Protein AF-A0A3N5QBT2-F1 (afdb_monomer_lite)

pLDDT: mean 93.02, std 7.78, range [56.44, 98.69]

Secondary structure (DSSP, 8-state):
-EEEEEE-TTSBEEEEEEEPTT-TTSSTTHHHHHHHH-SEEEEE-TTSSSSSS---TT-EEETTTTEEEPPPP----TT-EE-TTS-EE---GGG-------

Foldseek 3Di:
DKKKFFADPQQFGADMDAFQCVPVVNPRCVVVCCVPPNGDIDTADPVCPFALDGADHGWGQDPVRRHTAHPQDPPPDPQFDQDPSNYTDHPDPVPDDPPPDD

Structure (mmCIF, N/CA/C/O backbone):
data_AF-A0A3N5QBT2-F1
#
_entry.id   AF-A0A3N5QBT2-F1
#
loop_
_atom_site.group_PDB
_atom_site.id
_atom_site.type_symbol
_atom_site.label_atom_id
_atom_site.label_alt_id
_atom_site.label_comp_id
_atom_site.label_asym_id
_atom_site.label_entity_id
_atom_site.label_seq_id
_atom_site.pdbx_PDB_ins_code
_atom_site.Cartn_x
_atom_site.Cartn_y
_atom_site.Cartn_z
_atom_site.occupancy
_atom_site.B_iso_or_equiv
_atom_site.auth_seq_id
_atom_site.auth_comp_id
_atom_site.auth_asym_id
_atom_site.auth_atom_id
_atom_site.pdbx_PDB_model_num
ATOM 1 N N . MET A 1 1 ? -4.754 14.706 7.485 1.00 86.50 1 MET A N 1
ATOM 2 C CA . MET A 1 1 ? -5.435 13.652 6.711 1.00 86.50 1 MET A CA 1
ATOM 3 C C . MET A 1 1 ? -4.580 12.409 6.785 1.00 86.50 1 MET A C 1
ATOM 5 O O . MET A 1 1 ? -3.476 12.410 6.242 1.00 86.50 1 MET A O 1
ATOM 9 N N . SER A 1 2 ? -5.053 11.404 7.509 1.00 92.06 2 SER A N 1
ATOM 10 C CA . SER A 1 2 ? -4.444 10.077 7.529 1.00 92.06 2 SER A CA 1
ATOM 11 C C . SER A 1 2 ? -4.965 9.279 6.335 1.00 92.06 2 SER A C 1
ATOM 13 O O . SER A 1 2 ? -6.045 9.569 5.823 1.00 92.06 2 SER A O 1
ATOM 15 N N . HIS A 1 3 ? -4.190 8.320 5.834 1.00 95.94 3 HIS A N 1
ATOM 16 C CA . HIS A 1 3 ? -4.644 7.438 4.760 1.00 95.94 3 HIS A CA 1
ATOM 17 C C . HIS A 1 3 ? -4.494 5.987 5.205 1.00 95.94 3 HIS A C 1
ATOM 19 O O . HIS A 1 3 ? -3.511 5.622 5.855 1.00 95.94 3 HIS A O 1
ATOM 25 N N . TRP A 1 4 ? -5.459 5.159 4.829 1.00 97.44 4 TRP A N 1
ATOM 26 C CA . TRP A 1 4 ? -5.554 3.759 5.216 1.00 97.44 4 TRP A CA 1
ATOM 27 C C . TRP A 1 4 ? -5.824 2.917 3.976 1.00 97.44 4 TRP A C 1
ATOM 29 O O . TRP A 1 4 ? -6.802 3.151 3.270 1.00 97.44 4 TRP A O 1
ATOM 39 N N . ALA A 1 5 ? -4.955 1.950 3.702 1.00 98.19 5 ALA A N 1
ATOM 40 C CA . ALA A 1 5 ? -5.079 1.028 2.584 1.00 98.19 5 ALA A CA 1
ATOM 41 C C . ALA A 1 5 ? -5.623 -0.312 3.071 1.00 98.19 5 ALA A C 1
ATOM 43 O O . ALA A 1 5 ? -4.983 -0.966 3.893 1.00 98.19 5 ALA A O 1
ATOM 44 N N . GLU A 1 6 ? -6.779 -0.725 2.563 1.00 98.69 6 GLU A N 1
ATOM 45 C CA . GLU A 1 6 ? -7.271 -2.079 2.799 1.00 98.69 6 GLU A CA 1
ATOM 46 C C . GLU A 1 6 ? -6.531 -3.051 1.889 1.00 98.69 6 GLU A C 1
ATOM 48 O O . GLU A 1 6 ? -6.429 -2.812 0.681 1.00 98.69 6 GLU A O 1
ATOM 53 N N . ILE A 1 7 ? -6.068 -4.158 2.463 1.00 98.69 7 ILE A N 1
ATOM 54 C CA . ILE A 1 7 ? -5.423 -5.247 1.737 1.00 98.69 7 ILE A CA 1
ATOM 55 C C . ILE A 1 7 ? -6.264 -6.525 1.775 1.00 98.69 7 ILE A C 1
ATOM 57 O O . ILE A 1 7 ? -6.956 -6.807 2.753 1.00 98.69 7 ILE A O 1
ATOM 61 N N . ASN A 1 8 ? -6.195 -7.309 0.700 1.00 98.44 8 ASN A N 1
ATOM 62 C CA . ASN A 1 8 ? -6.773 -8.651 0.648 1.00 98.44 8 ASN A CA 1
ATOM 63 C C . ASN A 1 8 ? -5.795 -9.717 1.194 1.00 98.44 8 ASN A C 1
ATOM 65 O O . ASN A 1 8 ? -4.693 -9.403 1.643 1.00 98.44 8 ASN A O 1
ATOM 69 N N . ALA A 1 9 ? -6.187 -10.994 1.115 1.00 98.06 9 ALA A N 1
ATOM 70 C CA . ALA A 1 9 ? -5.377 -12.127 1.578 1.00 98.06 9 ALA A CA 1
ATOM 71 C C . ALA A 1 9 ? -4.027 -12.298 0.845 1.00 98.06 9 ALA A C 1
ATOM 73 O O . ALA A 1 9 ? -3.120 -12.917 1.392 1.00 98.06 9 ALA A O 1
ATOM 74 N N . ASP A 1 10 ? -3.876 -11.720 -0.351 1.00 98.00 10 ASP A N 1
ATOM 75 C CA . ASP A 1 10 ? -2.641 -11.723 -1.147 1.00 98.00 10 ASP A CA 1
ATOM 76 C C . ASP A 1 10 ? -1.815 -10.436 -0.943 1.00 98.00 10 ASP A C 1
ATOM 78 O O . ASP A 1 10 ? -0.970 -10.088 -1.770 1.00 98.00 10 ASP A O 1
ATOM 82 N N . ASN A 1 11 ? -2.101 -9.678 0.123 1.00 98.25 11 ASN A N 1
ATOM 83 C CA . ASN A 1 11 ? -1.535 -8.358 0.413 1.00 98.25 11 ASN A CA 1
ATOM 84 C C . ASN A 1 11 ? -1.769 -7.309 -0.692 1.00 98.25 11 ASN A C 1
ATOM 86 O O . ASN A 1 11 ? -1.048 -6.312 -0.770 1.00 98.25 11 ASN A O 1
ATOM 90 N N . LYS A 1 12 ? -2.772 -7.492 -1.557 1.00 98.56 12 LYS A N 1
ATOM 91 C CA . LYS A 1 12 ? -3.118 -6.516 -2.598 1.00 98.56 12 LYS A CA 1
ATOM 92 C C . LYS A 1 12 ? -4.017 -5.431 -2.043 1.00 98.56 12 LYS A C 1
ATOM 94 O O . LYS A 1 12 ? -5.042 -5.728 -1.438 1.00 98.56 12 LYS A O 1
ATOM 99 N N . VAL A 1 13 ? -3.667 -4.181 -2.322 1.00 98.69 13 VAL A N 1
ATOM 100 C CA . VAL A 1 13 ? -4.478 -3.014 -1.983 1.00 98.69 13 VAL A CA 1
ATOM 101 C C . VAL A 1 13 ? -5.745 -3.016 -2.833 1.00 98.69 13 VAL A C 1
ATOM 103 O O . VAL A 1 13 ? -5.672 -2.947 -4.062 1.00 98.69 13 VAL A O 1
ATOM 106 N N . ILE A 1 14 ? -6.906 -3.057 -2.184 1.00 98.56 14 ILE A N 1
ATOM 107 C CA . ILE A 1 14 ? -8.217 -3.088 -2.855 1.00 98.56 14 ILE A CA 1
ATOM 108 C C . ILE A 1 14 ? -8.985 -1.770 -2.735 1.00 98.56 14 ILE A C 1
ATOM 110 O O . ILE A 1 14 ? -9.792 -1.450 -3.606 1.00 98.56 14 ILE A O 1
ATOM 114 N N . ARG A 1 15 ? -8.699 -0.962 -1.708 1.00 98.06 15 ARG A N 1
ATOM 115 C CA . ARG A 1 15 ? -9.181 0.421 -1.582 1.00 98.06 15 ARG A CA 1
ATOM 116 C C . ARG A 1 15 ? -8.271 1.239 -0.675 1.00 98.06 15 ARG A C 1
ATOM 118 O O . ARG A 1 15 ? -7.527 0.687 0.132 1.00 98.06 15 ARG A O 1
ATOM 125 N N . VAL A 1 16 ? -8.384 2.559 -0.786 1.00 97.56 16 VAL A N 1
ATOM 126 C CA . VAL A 1 16 ? -7.733 3.511 0.117 1.00 97.56 16 VAL A CA 1
ATOM 127 C C . VAL A 1 16 ? -8.773 4.493 0.630 1.00 97.56 16 VAL A C 1
ATOM 129 O O . VAL A 1 16 ? -9.537 5.049 -0.159 1.00 97.56 16 VAL A O 1
ATOM 132 N N . LEU A 1 17 ? -8.806 4.692 1.943 1.00 96.81 17 LEU A N 1
ATOM 133 C CA . LEU A 1 17 ? -9.667 5.660 2.611 1.00 96.81 17 LEU A CA 1
ATOM 134 C C . LEU A 1 17 ? -8.837 6.736 3.299 1.00 96.81 17 LEU A C 1
ATOM 136 O O . LEU A 1 17 ? -7.673 6.528 3.645 1.00 96.81 17 LEU A O 1
ATOM 140 N N . VAL A 1 18 ? -9.470 7.884 3.506 1.00 95.31 18 VAL A N 1
ATOM 141 C CA . VAL A 1 18 ? -8.909 9.001 4.261 1.00 95.31 18 VAL A CA 1
ATOM 142 C C . VAL A 1 18 ? -9.539 9.002 5.647 1.00 95.31 18 VAL A C 1
ATOM 144 O O . VAL A 1 18 ? -10.762 8.957 5.763 1.00 95.31 18 VAL A O 1
ATOM 147 N N . GLY A 1 19 ? -8.706 9.060 6.680 1.00 92.56 19 GLY A N 1
ATOM 148 C CA . GLY A 1 19 ? -9.124 9.324 8.049 1.00 92.56 19 GLY A CA 1
ATOM 149 C C . GLY A 1 19 ? -8.800 10.758 8.476 1.00 92.56 19 GLY A C 1
ATOM 150 O O . GLY A 1 19 ? -8.017 11.485 7.839 1.00 92.56 19 GLY A O 1
ATOM 151 N N . ASP A 1 20 ? -9.414 11.180 9.577 1.00 92.25 20 ASP A N 1
ATOM 152 C CA . ASP A 1 20 ? -9.105 12.461 10.203 1.00 92.25 20 ASP A CA 1
ATOM 153 C C . ASP A 1 20 ? -7.868 12.313 11.092 1.00 92.25 20 ASP A C 1
ATOM 155 O O . ASP A 1 20 ? -7.810 11.442 11.944 1.00 92.25 20 ASP A O 1
ATOM 159 N N . ASN A 1 21 ? -6.875 13.188 10.931 1.00 91.44 21 ASN A N 1
ATOM 160 C CA . ASN A 1 21 ? -5.679 13.166 11.779 1.00 91.44 21 ASN A CA 1
ATOM 161 C C . ASN A 1 21 ? -5.961 13.664 13.205 1.00 91.44 21 ASN A C 1
ATOM 163 O O . ASN A 1 21 ? -5.137 13.468 14.092 1.00 91.44 21 ASN A O 1
ATOM 167 N N . ASN A 1 22 ? -7.087 14.352 13.398 1.00 93.38 22 ASN A N 1
ATOM 168 C CA . ASN A 1 22 ? -7.531 14.887 14.678 1.00 93.38 22 ASN A CA 1
ATOM 169 C C . ASN A 1 22 ? -8.712 14.086 15.242 1.00 93.38 22 ASN A C 1
ATOM 171 O O . ASN A 1 22 ? -9.497 14.644 16.011 1.00 93.38 22 ASN A O 1
ATOM 175 N N . ASP A 1 23 ? -8.864 12.813 14.846 1.00 92.31 23 ASP A N 1
ATOM 176 C CA . ASP A 1 23 ? -9.903 11.949 15.407 1.00 92.31 23 ASP A CA 1
ATOM 177 C C . ASP A 1 23 ? -9.870 12.019 16.951 1.00 92.31 23 ASP A C 1
ATOM 179 O O . ASP A 1 23 ? -8.787 11.885 17.535 1.00 92.31 23 ASP A O 1
ATOM 183 N N . PRO A 1 24 ? -11.013 12.245 17.631 1.00 92.81 24 PRO A N 1
ATOM 184 C CA . PRO A 1 24 ? -11.057 12.387 19.086 1.00 92.81 24 PRO A CA 1
ATOM 185 C C . PRO A 1 24 ? -10.524 11.178 19.863 1.00 92.81 24 PRO A C 1
ATOM 187 O O . PRO A 1 24 ? -10.114 11.335 21.013 1.00 92.81 24 PRO A O 1
ATOM 190 N N . ASN A 1 25 ? -10.516 9.988 19.258 1.00 92.62 25 ASN A N 1
ATOM 191 C CA . ASN A 1 25 ? -9.968 8.774 19.857 1.00 92.62 25 ASN A CA 1
ATOM 192 C C . ASN A 1 25 ? -8.439 8.682 19.710 1.00 92.62 25 ASN A C 1
ATOM 194 O O . ASN A 1 25 ? -7.819 7.797 20.297 1.00 92.62 25 ASN A O 1
ATOM 198 N N . GLY A 1 26 ? -7.816 9.596 18.956 1.00 93.75 26 GLY A N 1
ATOM 199 C CA . GLY A 1 26 ? -6.369 9.650 18.743 1.00 93.75 26 GLY A CA 1
ATOM 200 C C . GLY A 1 26 ? -5.818 8.524 17.862 1.00 93.75 26 GLY A C 1
ATOM 201 O O . GLY A 1 26 ? -4.610 8.303 17.845 1.00 93.75 26 GLY A O 1
ATOM 202 N N . ASP A 1 27 ? -6.680 7.811 17.137 1.00 94.00 27 ASP A N 1
ATOM 203 C CA . ASP A 1 27 ? -6.341 6.668 16.274 1.00 94.00 27 ASP A CA 1
ATOM 204 C C . ASP A 1 27 ? -6.410 7.001 14.774 1.00 94.00 27 ASP A C 1
ATOM 206 O O . ASP A 1 27 ? -6.282 6.136 13.906 1.00 94.00 27 ASP A O 1
ATOM 210 N N . GLU A 1 28 ? -6.638 8.276 14.478 1.00 95.44 28 GLU A N 1
ATOM 211 C CA . GLU A 1 28 ? -6.792 8.831 13.146 1.00 95.44 28 GLU A CA 1
ATOM 212 C C . GLU A 1 28 ? -7.902 8.177 12.293 1.00 95.44 28 GLU A C 1
ATOM 214 O O . GLU A 1 28 ? -7.763 8.050 11.066 1.00 95.44 28 GLU A O 1
ATOM 219 N N . GLY A 1 29 ? -8.986 7.737 12.943 1.00 94.06 29 GLY A N 1
ATOM 220 C CA . GLY A 1 29 ? -10.171 7.144 12.319 1.00 94.06 29 GLY A CA 1
ATOM 221 C C . GLY A 1 29 ? -10.073 5.634 12.077 1.00 94.06 29 GLY A C 1
ATOM 222 O O . GLY A 1 29 ? -10.956 5.060 11.433 1.00 94.06 29 GLY A O 1
ATOM 223 N N . TYR A 1 30 ? -9.014 4.978 12.563 1.00 96.06 30 TYR A N 1
ATOM 224 C CA . TYR A 1 30 ? -8.779 3.547 12.354 1.00 96.06 30 TYR A CA 1
ATOM 225 C C . TYR A 1 30 ? -9.891 2.667 12.933 1.00 96.06 30 TYR A C 1
ATOM 227 O O . TYR A 1 30 ? -10.385 1.772 12.248 1.00 96.06 30 TYR A O 1
ATOM 235 N N . GLN A 1 31 ? -10.325 2.924 14.168 1.00 95.31 31 GLN A N 1
ATOM 236 C CA . GLN A 1 31 ? -11.326 2.100 14.839 1.00 95.31 31 GLN A CA 1
ATOM 237 C C . GLN A 1 31 ? -12.664 2.151 14.103 1.00 95.31 31 GLN A C 1
ATOM 239 O O . GLN A 1 31 ? -13.283 1.113 13.888 1.00 95.31 31 GLN A O 1
ATOM 244 N N . TRP A 1 32 ? -13.071 3.330 13.618 1.00 95.19 32 TRP A N 1
ATOM 245 C CA . TRP A 1 32 ? -14.292 3.463 12.822 1.00 95.19 32 TRP A CA 1
ATOM 246 C C . TRP A 1 32 ? -14.238 2.610 11.548 1.00 95.19 32 TRP A C 1
ATOM 248 O O . TRP A 1 32 ? -15.220 1.948 11.207 1.00 95.19 32 TRP A O 1
ATOM 258 N N . ILE A 1 33 ? -13.089 2.598 10.863 1.00 96.69 33 ILE A N 1
ATOM 259 C CA . ILE A 1 33 ? -12.870 1.780 9.666 1.00 96.69 33 ILE A CA 1
ATOM 260 C C . ILE A 1 33 ? -13.044 0.296 10.003 1.00 96.69 33 ILE A C 1
ATOM 262 O O . ILE A 1 33 ? -13.797 -0.397 9.319 1.00 96.69 33 ILE A O 1
ATOM 266 N N . ILE A 1 34 ? -12.404 -0.181 11.070 1.00 96.75 34 ILE A N 1
ATOM 267 C CA . ILE A 1 34 ? -12.491 -1.586 11.483 1.00 96.75 34 ILE A CA 1
ATOM 268 C C . ILE A 1 34 ? -13.920 -1.966 11.881 1.00 96.75 34 ILE A C 1
ATOM 270 O O . ILE A 1 34 ? -14.435 -2.973 11.397 1.00 96.75 34 ILE A O 1
ATOM 274 N N . ASP A 1 35 ? -14.586 -1.150 12.695 1.00 96.69 35 ASP A N 1
ATOM 275 C CA . ASP A 1 35 ? -15.912 -1.463 13.236 1.00 96.69 35 ASP A CA 1
ATOM 276 C C . ASP A 1 35 ? -16.999 -1.512 12.157 1.00 96.69 35 ASP A C 1
ATOM 278 O O . ASP A 1 35 ? -17.940 -2.301 12.254 1.00 96.69 35 ASP A O 1
ATOM 282 N N . ASN A 1 36 ? -16.882 -0.676 11.122 1.00 97.19 36 ASN A N 1
ATOM 283 C CA . ASN A 1 36 ? -17.909 -0.554 10.087 1.00 97.19 36 ASN A CA 1
ATOM 284 C C . ASN A 1 36 ? -17.600 -1.368 8.830 1.00 97.19 36 ASN A C 1
ATOM 286 O O . ASN A 1 36 ? -18.523 -1.766 8.119 1.00 97.19 36 ASN A O 1
ATOM 290 N N . LEU A 1 37 ? -16.319 -1.579 8.518 1.00 97.62 37 LEU A N 1
ATOM 291 C CA . LEU A 1 37 ? -15.893 -2.161 7.246 1.00 97.62 37 LEU A CA 1
ATOM 292 C C . LEU A 1 37 ? -15.160 -3.496 7.407 1.00 97.62 37 LEU A C 1
ATOM 294 O O . LEU A 1 37 ? -15.049 -4.229 6.425 1.00 97.62 37 LEU A O 1
ATOM 298 N N . GLY A 1 38 ? -14.684 -3.819 8.614 1.00 97.56 38 GLY A N 1
ATOM 299 C CA . GLY A 1 38 ? -13.839 -4.983 8.865 1.00 97.56 38 GLY A CA 1
ATOM 300 C C . GLY A 1 38 ? -12.537 -4.934 8.063 1.00 97.56 38 GLY A C 1
ATOM 301 O O . GLY A 1 38 ? -12.029 -3.861 7.741 1.00 97.56 38 GLY A O 1
ATOM 302 N N . GLY A 1 39 ? -12.006 -6.107 7.716 1.00 97.25 39 GLY A N 1
ATOM 303 C CA . GLY A 1 39 ? -10.843 -6.234 6.835 1.00 97.25 39 GLY A CA 1
ATOM 304 C C . GLY A 1 39 ? -9.500 -5.971 7.519 1.00 97.25 39 GLY A C 1
ATOM 305 O O . GLY A 1 39 ? -9.383 -5.943 8.744 1.00 97.25 39 GLY A O 1
ATOM 306 N N . THR A 1 40 ? -8.457 -5.824 6.705 1.00 98.19 40 THR A N 1
ATOM 307 C CA . THR A 1 40 ? -7.088 -5.557 7.160 1.00 98.19 40 THR A CA 1
ATOM 308 C C . THR A 1 40 ? -6.597 -4.270 6.530 1.00 98.19 40 THR A C 1
ATOM 310 O O . THR A 1 40 ? -6.596 -4.138 5.309 1.00 98.19 40 THR A O 1
ATOM 313 N N . TRP A 1 41 ? -6.176 -3.327 7.369 1.00 98.12 41 TRP A N 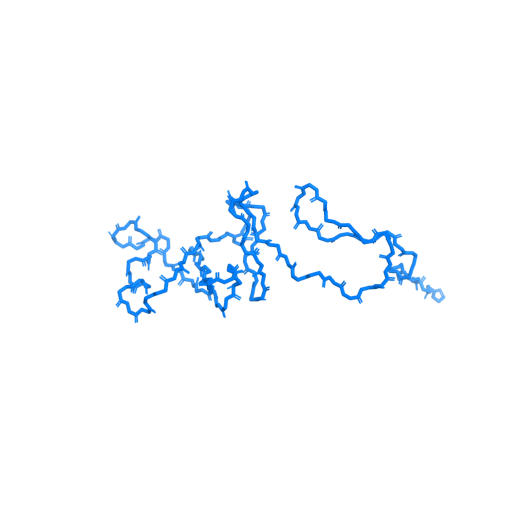1
ATOM 314 C CA . TRP A 1 41 ? -5.854 -1.971 6.948 1.00 98.12 41 TRP A CA 1
ATOM 315 C C . TRP A 1 41 ? -4.450 -1.579 7.368 1.00 98.12 41 TRP A C 1
ATOM 317 O O . TRP A 1 41 ? -4.074 -1.702 8.532 1.00 98.12 41 TRP A O 1
ATOM 327 N N . ILE A 1 42 ? -3.689 -1.060 6.412 1.00 97.56 42 ILE A N 1
ATOM 328 C CA . ILE A 1 42 ? -2.321 -0.601 6.607 1.00 97.56 42 ILE A CA 1
ATOM 329 C C . ILE A 1 42 ? -2.280 0.906 6.380 1.00 97.56 42 ILE A C 1
ATOM 331 O O . ILE A 1 42 ? -2.716 1.413 5.345 1.00 97.56 42 ILE A O 1
ATOM 335 N N . LYS A 1 43 ? -1.743 1.643 7.351 1.00 96.56 43 LYS A N 1
ATOM 336 C CA . LYS A 1 43 ? -1.595 3.095 7.241 1.00 96.56 43 LYS A CA 1
ATOM 337 C C . LYS A 1 43 ? -0.646 3.450 6.096 1.00 96.56 43 LYS A C 1
ATOM 339 O O . LYS A 1 43 ? 0.427 2.865 5.961 1.00 96.56 43 LYS A O 1
ATOM 344 N N . THR A 1 44 ? -0.987 4.451 5.305 1.00 95.56 44 THR A N 1
ATOM 345 C CA . THR A 1 44 ? -0.142 4.954 4.219 1.00 95.56 44 THR A CA 1
ATOM 346 C C . THR A 1 44 ? -0.048 6.477 4.283 1.00 95.56 44 THR A C 1
ATOM 348 O O . THR A 1 44 ? -0.867 7.137 4.922 1.00 95.56 44 THR A O 1
ATOM 351 N N . SER A 1 45 ? 1.002 7.050 3.698 1.00 91.62 45 SER A N 1
ATOM 352 C CA . SER A 1 45 ? 1.249 8.493 3.727 1.00 91.62 45 SER A CA 1
ATOM 353 C C . SER A 1 45 ? 1.445 9.013 2.322 1.00 91.62 45 SER A C 1
ATOM 355 O O . SER A 1 45 ? 2.363 8.599 1.618 1.00 91.62 45 SER A O 1
ATOM 357 N N . TYR A 1 46 ? 0.592 9.957 1.932 1.00 85.06 46 TYR A N 1
ATOM 358 C CA . TYR A 1 46 ? 0.721 10.654 0.656 1.00 85.06 46 TYR A CA 1
ATOM 359 C C . TYR A 1 46 ? 2.062 11.399 0.550 1.00 85.06 46 TYR A C 1
ATOM 361 O O . TYR A 1 46 ? 2.660 11.469 -0.517 1.00 85.06 46 TYR A O 1
ATOM 369 N N . ASN A 1 47 ? 2.575 11.892 1.682 1.00 86.44 47 ASN A N 1
ATOM 370 C CA . ASN A 1 47 ? 3.832 12.638 1.748 1.00 86.44 47 ASN A CA 1
ATOM 371 C C . ASN A 1 47 ? 5.065 11.732 1.925 1.00 86.44 47 ASN A C 1
ATOM 373 O O . ASN A 1 47 ? 6.159 12.250 2.131 1.00 86.44 47 ASN A O 1
ATOM 377 N N . GLY A 1 48 ? 4.906 10.402 1.911 1.00 82.44 48 GLY A N 1
ATOM 378 C CA . GLY A 1 48 ? 6.023 9.460 2.060 1.00 82.44 48 GLY A CA 1
ATOM 379 C C . GLY A 1 48 ? 6.728 9.531 3.420 1.00 82.44 48 GLY A C 1
ATOM 380 O O . GLY A 1 48 ? 7.912 9.237 3.520 1.00 82.44 48 GLY A O 1
ATOM 381 N N . THR A 1 49 ? 6.024 9.962 4.471 1.00 87.31 49 THR A N 1
ATOM 382 C CA . THR A 1 49 ? 6.593 10.081 5.831 1.00 87.31 49 THR A CA 1
ATOM 383 C C . THR A 1 49 ? 6.697 8.748 6.567 1.00 87.31 49 THR A C 1
ATOM 385 O O . THR A 1 49 ? 7.432 8.638 7.543 1.00 87.31 49 THR A O 1
ATOM 388 N N . ILE A 1 50 ? 5.930 7.755 6.125 1.00 88.50 50 ILE A N 1
ATOM 389 C CA . ILE A 1 50 ? 5.941 6.383 6.623 1.00 88.50 50 ILE A CA 1
ATOM 390 C C . ILE A 1 50 ? 5.896 5.463 5.414 1.00 88.50 50 ILE A C 1
ATOM 392 O O . ILE A 1 50 ? 5.105 5.720 4.501 1.00 88.50 50 ILE A O 1
ATOM 396 N N . ARG A 1 51 ? 6.692 4.387 5.458 1.00 91.62 51 ARG A N 1
ATOM 397 C CA . ARG A 1 51 ? 6.838 3.403 4.371 1.00 91.62 51 ARG A CA 1
ATOM 398 C C . ARG A 1 51 ? 7.484 4.005 3.122 1.00 91.62 51 ARG A C 1
ATOM 400 O O . ARG A 1 51 ? 7.531 5.220 2.955 1.00 91.62 51 ARG A O 1
ATOM 407 N N . PHE A 1 52 ? 7.988 3.161 2.227 1.00 93.06 52 PHE A N 1
ATOM 408 C CA . PHE A 1 52 ? 8.668 3.645 1.015 1.00 93.06 52 PHE A CA 1
ATOM 409 C C . PHE A 1 52 ? 7.751 4.405 0.046 1.00 93.06 52 PHE A C 1
ATOM 411 O O . PHE A 1 52 ? 8.139 5.429 -0.521 1.00 93.06 52 PHE A O 1
ATOM 418 N N . ASN A 1 53 ? 6.536 3.900 -0.164 1.00 94.88 53 ASN A N 1
ATOM 419 C CA . ASN A 1 53 ? 5.638 4.375 -1.214 1.00 94.88 53 ASN A CA 1
ATOM 420 C C . ASN A 1 53 ? 4.210 4.527 -0.685 1.00 94.88 53 ASN A C 1
ATOM 422 O O . ASN A 1 53 ? 3.792 3.815 0.227 1.00 94.88 53 ASN A O 1
ATOM 426 N N . TYR A 1 54 ? 3.441 5.422 -1.304 1.00 95.88 54 TYR A N 1
ATOM 427 C CA . TYR A 1 54 ? 2.002 5.510 -1.074 1.00 95.88 54 TYR A CA 1
ATOM 428 C C . TYR A 1 54 ? 1.281 4.273 -1.630 1.00 95.88 54 TYR A C 1
ATOM 430 O O . TYR A 1 54 ? 1.674 3.716 -2.657 1.00 95.88 54 TYR A O 1
ATOM 438 N N . ALA A 1 55 ? 0.209 3.856 -0.963 1.00 97.19 55 ALA A N 1
ATOM 439 C CA . ALA A 1 55 ? -0.608 2.734 -1.399 1.00 97.19 55 ALA A CA 1
ATOM 440 C C . ALA A 1 55 ? -1.518 3.145 -2.564 1.00 97.19 55 ALA A C 1
ATOM 442 O O . ALA A 1 55 ? -2.458 3.916 -2.384 1.00 97.19 55 ALA A O 1
ATOM 443 N N . GLY A 1 56 ? -1.263 2.616 -3.759 1.00 96.81 56 GLY A N 1
ATOM 444 C CA . GLY A 1 56 ? -2.206 2.671 -4.877 1.00 96.81 56 GLY A CA 1
ATOM 445 C C . GLY A 1 56 ? -3.090 1.425 -4.919 1.00 96.81 56 GLY A C 1
ATOM 446 O O . GLY A 1 56 ? -2.660 0.345 -4.521 1.00 96.81 56 GLY A O 1
ATOM 447 N N . ILE A 1 57 ? -4.316 1.541 -5.437 1.00 98.12 57 ILE A N 1
ATOM 448 C CA . ILE A 1 57 ? -5.152 0.359 -5.713 1.00 98.12 57 ILE A CA 1
ATOM 449 C C . ILE A 1 57 ? -4.394 -0.574 -6.673 1.00 98.12 57 ILE A C 1
ATOM 451 O O . ILE A 1 57 ? -3.820 -0.123 -7.663 1.00 98.12 57 ILE A O 1
ATOM 455 N N . GLY A 1 58 ? -4.363 -1.870 -6.356 1.00 98.12 58 GLY A N 1
ATOM 456 C CA . GLY A 1 58 ? -3.605 -2.894 -7.081 1.00 98.12 58 GLY A CA 1
ATOM 457 C C . GLY A 1 58 ? -2.148 -3.062 -6.631 1.00 98.12 58 GLY A C 1
ATOM 458 O O . GLY A 1 58 ? -1.502 -4.032 -7.035 1.00 98.12 58 GLY A O 1
ATOM 459 N N . TYR A 1 59 ? -1.625 -2.171 -5.781 1.00 98.44 59 TYR A N 1
ATOM 460 C CA . TYR A 1 59 ? -0.278 -2.314 -5.223 1.00 98.44 59 TYR A CA 1
ATOM 461 C C . TYR A 1 59 ? -0.233 -3.513 -4.273 1.00 98.44 59 TYR A C 1
ATOM 463 O O . TYR A 1 59 ? -1.254 -3.939 -3.739 1.00 98.44 59 TYR A O 1
ATOM 471 N N . THR A 1 60 ? 0.959 -4.051 -4.049 1.00 98.56 60 THR A N 1
ATOM 472 C CA . THR A 1 60 ? 1.202 -5.137 -3.092 1.00 98.56 60 THR A CA 1
ATOM 473 C C . THR A 1 60 ? 1.873 -4.563 -1.857 1.00 98.56 60 THR A C 1
ATOM 475 O O . THR A 1 60 ? 2.866 -3.854 -1.996 1.00 98.56 60 THR A O 1
ATOM 478 N N . TYR A 1 61 ? 1.352 -4.849 -0.669 1.00 98.50 61 TYR A N 1
ATOM 479 C CA . TYR A 1 61 ? 2.055 -4.554 0.573 1.00 98.50 61 TYR A CA 1
ATOM 480 C C . TYR A 1 61 ? 3.112 -5.630 0.843 1.00 98.50 61 TYR A C 1
ATOM 482 O O . TYR A 1 61 ? 2.792 -6.815 0.932 1.00 98.50 61 TYR A O 1
ATOM 490 N N . ASP A 1 62 ? 4.366 -5.206 0.967 1.00 97.88 62 ASP A N 1
ATOM 491 C CA . ASP A 1 62 ? 5.484 -6.033 1.400 1.00 97.88 62 ASP A CA 1
ATOM 492 C C . ASP A 1 62 ? 5.800 -5.724 2.875 1.00 97.88 62 ASP A C 1
ATOM 494 O O . ASP A 1 62 ? 6.261 -4.617 3.178 1.00 97.88 62 ASP A O 1
ATOM 498 N N . PRO A 1 63 ? 5.553 -6.665 3.806 1.00 96.75 63 PRO A N 1
ATOM 499 C CA . PRO A 1 63 ? 5.818 -6.458 5.225 1.00 96.75 63 PRO A CA 1
ATOM 500 C C . PRO A 1 63 ? 7.305 -6.561 5.602 1.00 96.75 63 PRO A C 1
ATOM 502 O O . PRO A 1 63 ? 7.661 -6.142 6.700 1.00 96.75 63 PRO A O 1
ATOM 505 N N . ILE A 1 64 ? 8.168 -7.125 4.747 1.00 96.50 64 ILE A N 1
ATOM 506 C CA . ILE A 1 64 ? 9.613 -7.244 5.008 1.00 96.50 64 ILE A CA 1
ATOM 507 C C . ILE A 1 64 ? 10.287 -5.897 4.757 1.00 96.50 64 ILE A C 1
ATOM 509 O O . ILE A 1 64 ? 11.053 -5.418 5.591 1.00 96.50 64 ILE A O 1
ATOM 513 N N . ASP A 1 65 ? 9.964 -5.279 3.623 1.00 95.44 65 ASP A N 1
ATOM 514 C CA . ASP A 1 65 ? 10.495 -3.972 3.232 1.00 95.44 65 ASP A CA 1
ATOM 515 C C . ASP A 1 65 ? 9.666 -2.791 3.776 1.00 95.44 65 ASP A C 1
ATOM 517 O O . ASP A 1 65 ? 10.047 -1.636 3.595 1.00 95.44 65 ASP A O 1
ATOM 521 N N . ASP A 1 66 ? 8.521 -3.065 4.414 1.00 96.44 66 ASP A N 1
ATOM 522 C CA . ASP A 1 66 ? 7.493 -2.089 4.809 1.00 96.44 66 ASP A CA 1
ATOM 523 C C . ASP A 1 66 ? 7.161 -1.111 3.664 1.00 96.44 66 ASP A C 1
ATOM 525 O O . ASP A 1 66 ? 7.270 0.117 3.771 1.00 96.44 66 ASP A O 1
ATOM 529 N N . ALA A 1 67 ? 6.781 -1.679 2.516 1.00 97.12 67 ALA A N 1
ATOM 530 C CA . ALA A 1 67 ? 6.607 -0.954 1.263 1.00 97.12 67 ALA A CA 1
ATOM 531 C C . ALA A 1 67 ? 5.304 -1.318 0.548 1.00 97.12 67 ALA A C 1
ATOM 533 O O . ALA A 1 67 ? 4.853 -2.458 0.566 1.00 97.12 67 ALA A O 1
ATOM 534 N N . PHE A 1 68 ? 4.725 -0.346 -0.158 1.00 98.12 68 PHE A N 1
ATOM 535 C CA . PHE A 1 68 ? 3.701 -0.611 -1.165 1.00 98.12 68 PHE A CA 1
ATOM 536 C C . PHE A 1 68 ? 4.358 -0.645 -2.547 1.00 98.12 68 PHE A C 1
ATOM 538 O O . PHE A 1 68 ? 4.903 0.354 -3.013 1.00 98.12 68 PHE A O 1
ATOM 545 N N . ILE A 1 69 ? 4.318 -1.793 -3.210 1.00 98.06 69 ILE A N 1
ATOM 546 C CA . ILE A 1 69 ? 4.985 -2.026 -4.492 1.00 98.06 69 ILE A CA 1
ATOM 547 C C . ILE A 1 69 ? 3.933 -2.006 -5.596 1.00 98.06 69 ILE A C 1
ATOM 549 O O . ILE A 1 69 ? 2.970 -2.778 -5.563 1.00 98.06 69 ILE A O 1
ATOM 553 N N . ALA A 1 70 ? 4.105 -1.114 -6.571 1.00 97.81 70 ALA A N 1
ATOM 554 C CA . ALA A 1 70 ? 3.221 -1.040 -7.729 1.00 97.81 70 ALA A CA 1
ATOM 555 C C . ALA A 1 70 ? 3.234 -2.366 -8.516 1.00 97.81 70 ALA A C 1
ATOM 557 O O . ALA A 1 70 ? 4.235 -3.088 -8.477 1.00 97.81 70 ALA A O 1
ATOM 558 N N . PRO A 1 71 ? 2.165 -2.705 -9.258 1.00 97.25 71 PRO A N 1
ATOM 559 C CA . PRO A 1 71 ? 2.221 -3.790 -10.231 1.00 97.25 71 PRO A CA 1
ATOM 560 C C . PRO A 1 71 ? 3.424 -3.625 -11.161 1.00 97.25 71 PRO A C 1
ATOM 562 O O . PRO A 1 71 ? 3.759 -2.504 -11.547 1.00 97.25 71 PRO A O 1
ATOM 565 N N . MET A 1 72 ? 4.068 -4.740 -11.503 1.00 95.56 72 MET A N 1
ATOM 566 C CA . MET A 1 72 ? 5.168 -4.727 -12.461 1.00 95.56 72 MET A CA 1
ATOM 567 C C . MET A 1 72 ? 4.672 -4.139 -13.790 1.00 95.56 72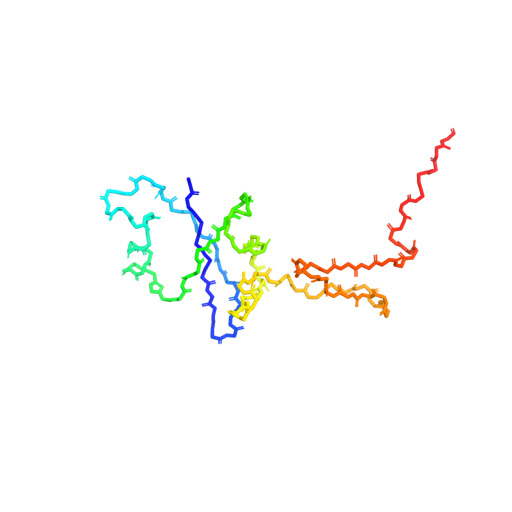 MET A C 1
ATOM 569 O O . MET A 1 72 ? 3.635 -4.589 -14.287 1.00 95.56 72 MET A O 1
ATOM 573 N N . PRO A 1 73 ? 5.351 -3.124 -14.347 1.00 94.25 73 PRO A N 1
ATOM 574 C CA . PRO A 1 73 ? 4.943 -2.527 -15.607 1.00 94.25 73 PRO A CA 1
ATOM 575 C C . PRO A 1 73 ? 5.177 -3.498 -16.766 1.00 94.25 73 PRO A C 1
ATOM 577 O O . PRO A 1 73 ? 6.149 -4.251 -16.783 1.00 94.25 73 PRO A O 1
ATOM 580 N N . ASP A 1 74 ? 4.304 -3.430 -17.766 1.00 92.31 74 ASP A N 1
ATOM 581 C CA . ASP A 1 74 ? 4.425 -4.204 -19.000 1.00 92.31 74 ASP A CA 1
ATOM 582 C C . ASP A 1 74 ? 5.266 -3.427 -20.027 1.00 92.31 74 ASP A C 1
ATOM 584 O O . ASP A 1 74 ? 4.737 -2.824 -20.960 1.00 92.31 74 ASP A O 1
ATOM 588 N N . CYS A 1 75 ? 6.581 -3.326 -19.790 1.00 90.12 75 CYS A N 1
ATOM 589 C CA . CYS A 1 75 ? 7.511 -2.703 -20.743 1.00 90.12 75 CYS A CA 1
ATOM 590 C C . CYS A 1 75 ? 8.293 -3.718 -21.590 1.00 90.12 75 CYS A C 1
ATOM 592 O O . CYS A 1 75 ? 8.808 -3.342 -22.637 1.00 90.12 75 CYS A O 1
ATOM 594 N N . GLY A 1 76 ? 8.362 -4.986 -21.169 1.00 90.81 76 GLY A N 1
ATOM 595 C CA . GLY A 1 76 ? 8.999 -6.067 -21.932 1.00 90.81 76 GLY A CA 1
ATOM 596 C C . GLY A 1 76 ? 10.522 -5.963 -22.083 1.00 90.81 76 GLY A C 1
ATOM 597 O O . GLY A 1 76 ? 11.079 -6.628 -22.951 1.00 90.81 76 GLY A O 1
ATOM 598 N N . HIS A 1 77 ? 11.186 -5.136 -21.274 1.00 92.69 77 HIS A N 1
ATOM 599 C CA . HIS A 1 77 ? 12.634 -4.922 -21.322 1.00 92.69 77 HIS A CA 1
ATOM 600 C C . HIS A 1 77 ? 13.345 -5.673 -20.189 1.00 92.69 77 HIS A C 1
ATOM 602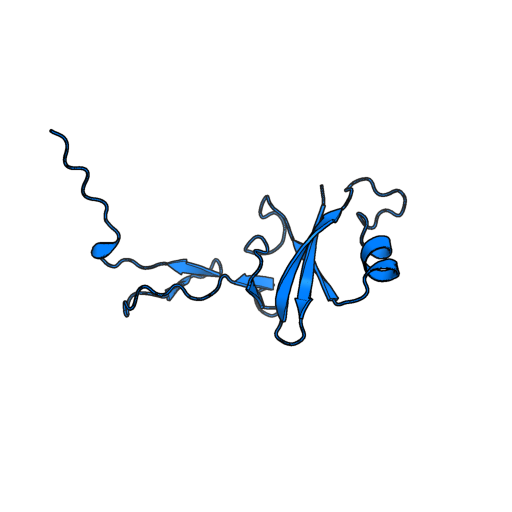 O O . HIS A 1 77 ? 12.891 -5.628 -19.044 1.00 92.69 77 HIS A O 1
ATOM 608 N N . ASP A 1 78 ? 14.483 -6.302 -20.491 1.00 92.50 78 ASP A N 1
ATOM 609 C CA . ASP A 1 78 ? 15.313 -7.013 -19.504 1.00 92.50 78 ASP A CA 1
ATOM 610 C C . ASP A 1 78 ? 15.948 -6.051 -18.482 1.00 92.50 78 ASP A C 1
ATOM 612 O O . ASP A 1 78 ? 16.326 -6.452 -17.383 1.00 92.50 78 ASP A O 1
ATOM 616 N N . GLU A 1 79 ? 16.040 -4.762 -18.822 1.00 93.69 79 GLU A N 1
ATOM 617 C CA . GLU A 1 79 ? 16.517 -3.693 -17.944 1.00 93.69 79 GLU A CA 1
ATOM 618 C C . GLU A 1 79 ? 15.482 -3.250 -16.898 1.00 93.69 79 GLU A C 1
ATOM 620 O O . GLU A 1 79 ? 15.778 -2.369 -16.088 1.00 93.69 79 GLU A O 1
ATOM 625 N N . LEU A 1 80 ? 14.262 -3.803 -16.918 1.00 95.56 80 LEU A N 1
ATOM 626 C CA . LEU A 1 80 ? 13.258 -3.516 -15.899 1.00 95.56 80 LEU A CA 1
ATOM 627 C C . LEU A 1 80 ? 13.680 -4.116 -14.555 1.00 95.56 80 LEU A C 1
ATOM 629 O O . LEU A 1 80 ? 13.770 -5.333 -14.400 1.00 95.56 80 LEU A O 1
ATOM 633 N N . LEU A 1 81 ? 13.861 -3.260 -13.553 1.00 95.81 81 LEU A N 1
ATOM 634 C CA . LEU A 1 81 ? 14.237 -3.683 -12.209 1.00 95.81 81 LEU A CA 1
ATOM 635 C C . LEU A 1 81 ? 13.452 -2.934 -11.130 1.00 95.81 81 LEU A C 1
ATOM 637 O O . LEU A 1 81 ? 12.926 -1.841 -11.348 1.00 95.81 81 LEU A O 1
ATOM 641 N N . LEU A 1 82 ? 13.364 -3.549 -9.950 1.00 96.75 82 LEU A N 1
ATOM 642 C CA . LEU A 1 82 ? 12.829 -2.927 -8.743 1.00 96.75 82 LEU A CA 1
ATOM 643 C C . LEU A 1 82 ? 14.000 -2.386 -7.920 1.00 96.75 82 LEU A C 1
ATOM 645 O O . LEU A 1 82 ? 14.822 -3.165 -7.440 1.00 96.75 82 LEU A O 1
ATOM 649 N N . ASN A 1 83 ? 14.086 -1.066 -7.769 1.00 96.19 83 ASN A N 1
ATOM 650 C CA . ASN A 1 83 ? 15.202 -0.434 -7.065 1.00 96.19 83 ASN A CA 1
ATOM 651 C C . ASN A 1 83 ? 15.072 -0.517 -5.532 1.00 96.19 83 ASN A C 1
ATOM 653 O O . ASN A 1 83 ? 14.063 -0.977 -4.992 1.00 96.19 83 ASN A O 1
ATOM 657 N N . ASP A 1 84 ? 16.076 -0.006 -4.816 1.00 96.06 84 ASP A N 1
ATOM 658 C CA . ASP A 1 84 ? 16.113 -0.010 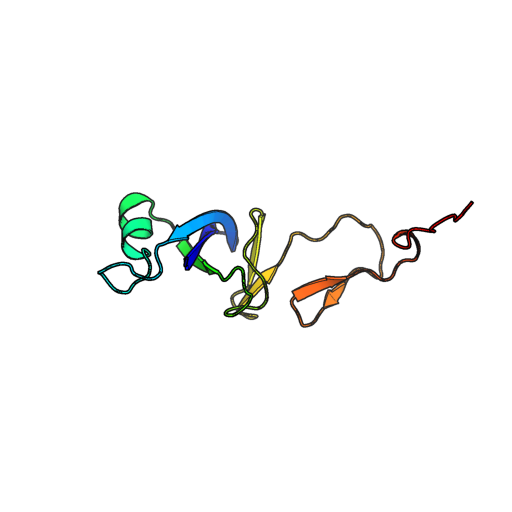-3.344 1.00 96.06 84 ASP A CA 1
ATOM 659 C C . ASP A 1 84 ? 14.975 0.800 -2.699 1.00 96.06 84 ASP A C 1
ATOM 661 O O . ASP A 1 84 ? 14.599 0.546 -1.556 1.00 96.06 84 ASP A O 1
ATOM 665 N N . LEU A 1 85 ? 14.377 1.741 -3.440 1.00 95.06 85 LEU A N 1
ATOM 666 C CA . LEU A 1 85 ? 13.192 2.499 -3.022 1.00 95.06 85 LEU A CA 1
ATOM 667 C C . LEU A 1 85 ? 11.878 1.769 -3.341 1.00 95.06 85 LEU A C 1
ATOM 669 O O . LEU A 1 85 ? 10.796 2.340 -3.187 1.00 95.06 85 LEU A O 1
ATOM 673 N N . LYS A 1 86 ? 11.964 0.521 -3.812 1.00 96.62 86 LYS A N 1
ATOM 674 C CA . LYS A 1 86 ? 10.838 -0.332 -4.203 1.00 96.62 86 LYS A CA 1
ATOM 675 C C . LYS A 1 86 ? 9.985 0.298 -5.301 1.00 96.62 86 LYS A C 1
ATOM 677 O O . LYS A 1 86 ? 8.756 0.211 -5.287 1.00 96.62 86 LYS A O 1
ATOM 682 N N . ARG A 1 87 ? 10.644 0.964 -6.250 1.00 95.94 87 ARG A N 1
ATOM 683 C CA . ARG A 1 87 ? 10.035 1.562 -7.442 1.00 95.94 87 ARG A CA 1
ATOM 684 C C . ARG A 1 87 ? 10.571 0.859 -8.678 1.00 95.94 87 ARG A C 1
ATOM 686 O O . ARG A 1 87 ? 11.755 0.543 -8.748 1.00 95.94 87 ARG A O 1
ATOM 693 N N . TRP A 1 88 ? 9.682 0.609 -9.631 1.00 95.94 88 TRP A N 1
ATOM 694 C CA . TRP A 1 88 ? 10.067 0.068 -10.927 1.00 95.94 88 TRP A CA 1
ATOM 695 C C . TRP A 1 88 ? 10.799 1.135 -11.730 1.00 95.94 88 TRP A C 1
ATOM 697 O O . TRP A 1 88 ? 10.295 2.250 -11.882 1.00 95.94 88 TRP A O 1
ATOM 707 N N . GLU A 1 89 ? 11.964 0.783 -12.254 1.00 94.75 89 GLU A N 1
ATOM 708 C CA . GLU A 1 89 ? 12.742 1.622 -13.155 1.00 94.75 89 GLU A CA 1
ATOM 709 C C . GLU A 1 89 ? 13.187 0.819 -14.374 1.00 94.75 89 GLU A C 1
ATOM 711 O O . GLU A 1 89 ? 13.471 -0.374 -14.291 1.00 94.75 89 GLU A O 1
ATOM 716 N N . CYS A 1 90 ? 13.200 1.483 -15.526 1.00 93.62 90 CYS A N 1
ATOM 717 C CA . CYS A 1 90 ? 13.658 0.908 -16.779 1.00 93.62 90 CYS A CA 1
ATOM 718 C C . CYS A 1 90 ? 14.461 1.970 -17.529 1.00 93.62 90 CYS A C 1
ATOM 720 O O . CYS A 1 90 ? 13.972 3.076 -17.767 1.00 93.62 90 CYS A O 1
ATOM 722 N N . SER A 1 91 ? 15.699 1.636 -17.887 1.00 90.94 91 SER A N 1
ATOM 723 C CA . SER A 1 91 ? 16.634 2.528 -18.585 1.00 90.94 91 SER A CA 1
ATOM 724 C C . SER A 1 91 ? 16.600 2.370 -20.110 1.00 90.94 91 SER A C 1
ATOM 726 O O . SER A 1 91 ? 17.410 2.983 -20.808 1.00 90.94 91 SER A O 1
ATOM 728 N N . HIS A 1 92 ? 15.671 1.568 -20.644 1.00 90.94 92 HIS A N 1
ATOM 729 C CA . HIS A 1 92 ? 15.599 1.290 -22.073 1.00 90.94 92 HIS A CA 1
ATOM 730 C C . HIS A 1 92 ? 15.295 2.559 -22.890 1.00 90.94 92 HIS A C 1
ATOM 732 O O . HIS A 1 92 ? 14.428 3.371 -22.552 1.00 90.94 92 HIS A O 1
ATOM 738 N N . SER A 1 93 ? 16.004 2.715 -24.011 1.00 88.19 93 SER A N 1
ATOM 739 C CA . SER A 1 93 ? 15.972 3.925 -24.849 1.00 88.19 93 SER A CA 1
ATOM 740 C C . SER A 1 93 ? 14.591 4.278 -25.418 1.00 88.19 93 SER A C 1
ATOM 742 O O . SER A 1 93 ? 14.332 5.442 -25.714 1.00 88.19 93 SER A O 1
ATOM 744 N N . SER A 1 94 ? 13.673 3.310 -25.514 1.00 86.44 94 SER A N 1
ATOM 745 C CA . SER A 1 94 ? 12.289 3.530 -25.962 1.00 86.44 94 SER A CA 1
ATOM 746 C C . SER A 1 94 ? 11.485 4.473 -25.061 1.00 86.44 94 SER A C 1
ATOM 748 O O . SER A 1 94 ? 10.435 4.953 -25.475 1.00 86.44 94 SER A O 1
ATOM 750 N N . HIS A 1 95 ? 11.937 4.714 -23.827 1.00 82.56 95 HIS A N 1
ATOM 751 C CA . HIS A 1 95 ? 11.294 5.637 -22.892 1.00 82.56 95 HIS A CA 1
ATOM 752 C C . HIS A 1 95 ? 11.757 7.096 -23.066 1.00 82.56 95 HIS A C 1
ATOM 754 O O . HIS A 1 95 ? 11.222 7.987 -22.408 1.00 82.56 95 HIS A O 1
ATOM 760 N N . ILE A 1 96 ? 12.731 7.366 -23.947 1.00 80.44 96 ILE A N 1
ATOM 761 C CA . ILE A 1 96 ? 13.220 8.720 -24.223 1.00 80.44 96 ILE A CA 1
ATOM 762 C C . ILE A 1 96 ? 12.275 9.399 -25.220 1.00 80.44 96 ILE A C 1
ATOM 764 O O . ILE A 1 96 ? 12.271 9.090 -26.411 1.00 80.44 96 ILE A O 1
ATOM 768 N N . SER A 1 97 ? 11.495 10.368 -24.743 1.00 74.25 97 SER A N 1
ATOM 769 C CA . SER A 1 97 ? 10.759 11.283 -25.616 1.00 74.25 97 SER A CA 1
ATOM 770 C C . SER A 1 97 ? 11.752 12.173 -26.361 1.00 74.25 97 SER A C 1
ATOM 772 O O . SER A 1 97 ? 12.398 13.030 -25.761 1.00 74.25 97 SER A O 1
ATOM 774 N N . ILE A 1 98 ? 11.889 11.977 -27.672 1.00 72.62 98 ILE A N 1
ATOM 775 C CA . ILE A 1 98 ? 12.662 12.888 -28.517 1.00 72.62 98 ILE A CA 1
ATOM 776 C C . ILE A 1 98 ? 11.811 14.147 -28.706 1.00 72.62 98 ILE A C 1
ATOM 778 O O . ILE A 1 98 ? 10.861 14.146 -29.489 1.00 72.62 98 ILE A O 1
ATOM 782 N N . GLU A 1 99 ? 12.127 15.221 -27.982 1.00 67.25 99 GLU A N 1
ATOM 783 C CA . GLU A 1 99 ? 11.607 16.548 -28.311 1.00 67.25 99 GLU A CA 1
ATOM 784 C C . GLU A 1 99 ? 12.188 16.968 -29.664 1.00 67.25 99 GLU A C 1
ATOM 786 O O . GLU A 1 99 ? 13.334 17.404 -29.775 1.00 67.25 99 GLU A O 1
ATOM 791 N N . VAL A 1 100 ? 11.397 16.801 -30.722 1.00 62.06 100 VAL A N 1
ATOM 792 C CA . 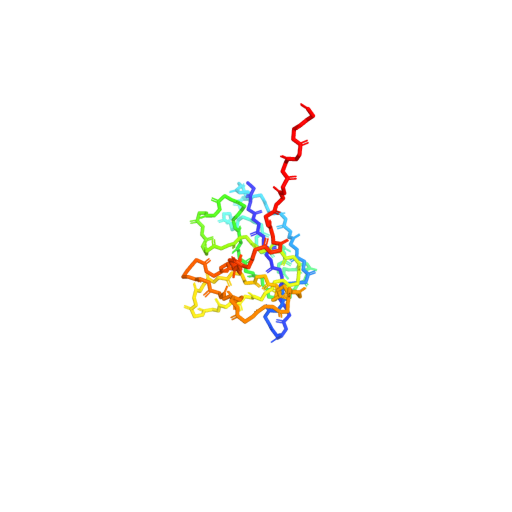VAL A 1 100 ? 11.705 17.381 -32.028 1.00 62.06 100 VAL A CA 1
ATOM 793 C C . VAL A 1 100 ? 11.325 18.858 -31.943 1.00 62.06 100 VAL A C 1
ATOM 795 O O . VAL A 1 100 ? 10.165 19.216 -32.141 1.00 62.06 100 VAL A O 1
ATOM 798 N N . ASN A 1 101 ? 12.275 19.714 -31.563 1.00 56.44 101 ASN A N 1
ATOM 799 C CA . ASN A 1 101 ? 12.077 21.158 -31.679 1.00 56.44 101 ASN A CA 1
ATOM 800 C C . ASN A 1 101 ? 12.046 21.535 -33.176 1.00 56.44 101 ASN A C 1
ATOM 802 O O . ASN A 1 101 ? 12.934 21.081 -33.906 1.00 56.44 101 ASN A O 1
ATOM 806 N N . P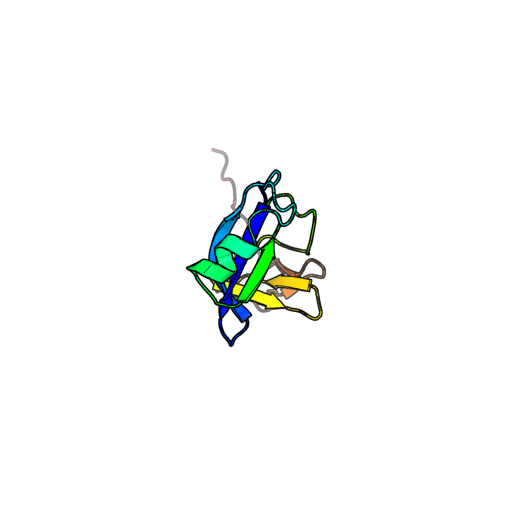RO A 1 102 ? 11.036 22.297 -33.638 1.00 66.69 102 PRO A N 1
ATOM 807 C CA . PRO A 1 102 ? 10.920 22.732 -35.030 1.00 66.69 102 PRO A CA 1
ATOM 808 C C . PRO A 1 102 ? 12.019 23.715 -35.453 1.00 66.69 102 PRO A C 1
ATOM 810 O O . PRO A 1 102 ? 12.542 24.453 -34.585 1.00 66.69 102 PRO A O 1
#

Sequence (102 aa):
MSHWAEINADNKVIRVLVGDNNDPNGDEGYQWIIDNLGGTWIKTSYNGTIRFNYAGIGYTYDPIDDAFIAPMPDCGHDELLLNDLKRWECSHSSHISIEVNP

Radius of gyration: 17.38 Å; chains: 1; bounding box: 34×35×55 Å